Protein AF-A0AAV0GRG7-F1 (afdb_monomer_lite)

Sequence (126 aa):
MDSFARLKIWGFALLLILQSGDGFYLPGSYPHKYGIGDTLSVKVNSITSIETEMPFSYYSLPFCRPTEGVKDSAENLGEILMGDRIENSPYKFKMYTNETENLPLSNEALVGRRLQAYEEEDRRDV

Organism: NCBI:txid586396

pLDDT: mean 84.26, std 7.45, range [58.0, 94.31]

Structure (mmCIF, N/CA/C/O backbone):
data_AF-A0AAV0GRG7-F1
#
_entry.id   AF-A0AAV0GRG7-F1
#
loop_
_atom_site.group_PDB
_atom_site.id
_atom_site.type_symbol
_atom_site.label_atom_id
_atom_site.label_alt_id
_atom_site.label_comp_id
_atom_site.label_asym_id
_atom_site.label_entity_id
_atom_site.label_seq_id
_atom_site.pdbx_PDB_ins_code
_atom_site.Cartn_x
_atom_site.Cartn_y
_atom_site.Cartn_z
_atom_site.occupancy
_atom_site.B_iso_or_equiv
_atom_site.auth_seq_id
_atom_site.auth_comp_id
_atom_site.auth_asym_id
_atom_site.auth_atom_id
_atom_site.pdbx_PDB_model_num
ATOM 1 N N . MET A 1 1 ? 46.697 14.037 -48.263 1.00 58.00 1 MET A N 1
ATOM 2 C CA . MET A 1 1 ? 45.779 12.891 -48.043 1.00 58.00 1 MET A CA 1
ATOM 3 C C . MET A 1 1 ? 45.357 12.737 -46.576 1.00 58.00 1 MET A C 1
ATOM 5 O O . MET A 1 1 ? 44.407 12.012 -46.309 1.00 58.00 1 MET A O 1
ATOM 9 N N . ASP A 1 2 ? 45.966 13.469 -45.637 1.00 69.88 2 ASP A N 1
ATOM 10 C CA . ASP A 1 2 ? 45.796 13.246 -44.188 1.00 69.88 2 ASP A CA 1
ATOM 11 C C . ASP A 1 2 ? 44.516 13.831 -43.575 1.00 69.88 2 ASP A C 1
ATOM 13 O O . ASP A 1 2 ? 43.985 13.283 -42.612 1.00 69.88 2 ASP A O 1
ATOM 17 N N . SER A 1 3 ? 43.974 14.914 -44.143 1.00 73.62 3 SER A N 1
ATOM 18 C CA . SER A 1 3 ? 42.748 15.553 -43.632 1.00 73.62 3 SER A CA 1
ATOM 19 C C . SER A 1 3 ? 41.515 14.644 -43.774 1.00 73.62 3 SER A C 1
ATOM 21 O O . SER A 1 3 ? 40.729 14.493 -42.840 1.00 73.62 3 SER A O 1
ATOM 23 N N . PHE A 1 4 ? 41.404 13.930 -44.901 1.00 75.25 4 PHE A N 1
ATOM 24 C CA . PHE A 1 4 ? 40.327 12.962 -45.145 1.00 75.25 4 PHE A CA 1
ATOM 25 C C . PHE A 1 4 ? 40.394 11.748 -44.208 1.00 75.25 4 PHE A C 1
ATOM 27 O O . PHE A 1 4 ? 39.355 11.237 -43.792 1.00 75.25 4 PHE A O 1
ATOM 34 N N . ALA A 1 5 ? 41.599 11.293 -43.852 1.00 79.69 5 ALA A N 1
ATOM 35 C CA . ALA A 1 5 ? 41.781 10.196 -42.904 1.00 79.69 5 ALA A CA 1
ATOM 36 C C . ALA A 1 5 ? 41.367 10.609 -41.483 1.00 79.69 5 ALA A C 1
ATOM 38 O O . ALA A 1 5 ? 40.656 9.867 -40.810 1.00 79.69 5 ALA A O 1
ATOM 39 N N . ARG A 1 6 ? 41.728 11.826 -41.057 1.00 83.38 6 ARG A N 1
ATOM 40 C CA . ARG A 1 6 ? 41.321 12.383 -39.756 1.00 83.38 6 ARG A CA 1
ATOM 41 C C . ARG A 1 6 ? 39.809 12.569 -39.658 1.00 83.38 6 ARG A C 1
ATOM 43 O O . ARG A 1 6 ? 39.230 12.181 -38.649 1.00 83.38 6 ARG A O 1
ATOM 50 N N . LEU A 1 7 ? 39.169 13.066 -40.719 1.00 84.19 7 LEU A N 1
ATOM 51 C CA . LEU A 1 7 ? 37.712 13.217 -40.770 1.00 84.19 7 LEU A CA 1
ATOM 52 C C . LEU A 1 7 ? 36.995 11.863 -40.640 1.00 84.19 7 LEU A C 1
ATOM 54 O O . LEU A 1 7 ? 36.010 11.755 -39.916 1.00 84.19 7 LEU A O 1
ATOM 58 N N . LYS A 1 8 ? 37.519 10.810 -41.283 1.00 84.81 8 LYS A N 1
ATOM 59 C CA . LYS A 1 8 ?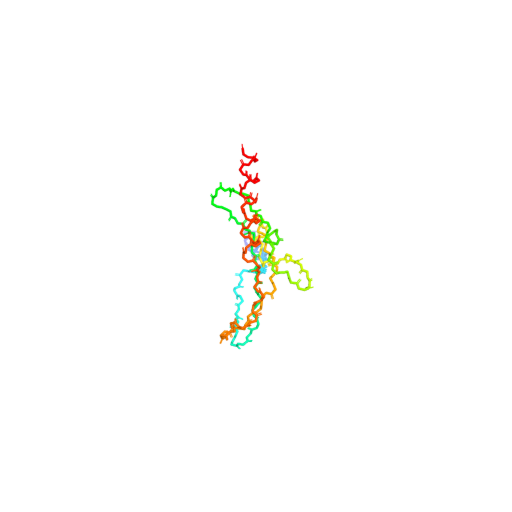 36.978 9.450 -41.149 1.00 84.81 8 LYS A CA 1
ATOM 60 C C . LYS A 1 8 ? 37.155 8.891 -39.739 1.00 84.81 8 LYS A C 1
ATOM 62 O O . LYS A 1 8 ? 36.204 8.338 -39.203 1.00 84.81 8 LYS A O 1
ATOM 67 N N . ILE A 1 9 ? 38.330 9.058 -39.131 1.00 87.56 9 ILE A N 1
ATOM 68 C CA . ILE A 1 9 ? 38.598 8.599 -37.757 1.00 87.56 9 ILE A CA 1
ATOM 69 C C . ILE A 1 9 ? 37.653 9.286 -36.764 1.00 87.56 9 ILE A C 1
ATOM 71 O O . ILE A 1 9 ? 37.062 8.620 -35.921 1.00 87.56 9 ILE A O 1
ATOM 75 N N . TRP A 1 10 ? 37.458 10.599 -36.900 1.00 88.50 10 TRP A N 1
ATOM 76 C CA . TRP A 1 10 ? 36.529 11.354 -36.057 1.00 88.50 10 TRP A CA 1
ATOM 77 C C . TRP A 1 10 ? 35.073 10.948 -36.301 1.00 88.50 10 TRP A C 1
ATOM 79 O O . TRP A 1 10 ? 34.310 10.819 -35.348 1.00 88.50 10 TRP A O 1
ATOM 89 N N . GLY A 1 11 ? 34.703 10.667 -37.554 1.00 89.81 11 GLY A N 1
ATOM 90 C CA . GLY A 1 11 ? 33.392 10.117 -37.896 1.00 89.81 11 GLY A CA 1
ATOM 91 C C . GLY A 1 11 ? 33.133 8.751 -37.251 1.00 89.81 11 GLY A C 1
ATOM 92 O O . GLY A 1 11 ? 32.069 8.543 -36.676 1.00 89.81 11 GLY A O 1
ATOM 93 N N . PHE A 1 12 ? 34.113 7.843 -37.277 1.00 87.88 12 PHE A N 1
ATOM 94 C CA . PHE A 1 12 ? 34.014 6.537 -36.614 1.00 87.88 12 PHE A CA 1
ATOM 95 C C . PHE A 1 12 ? 33.963 6.653 -35.087 1.00 87.88 12 PHE A C 1
ATOM 97 O O . PHE A 1 12 ? 33.178 5.952 -34.453 1.00 87.88 12 PHE A O 1
ATOM 104 N N . ALA A 1 13 ? 34.751 7.554 -34.495 1.00 87.56 13 ALA A N 1
ATOM 105 C CA . ALA A 1 13 ? 34.725 7.803 -33.056 1.00 87.56 13 ALA A CA 1
ATOM 106 C C . ALA A 1 13 ? 33.361 8.341 -32.591 1.00 87.56 13 ALA A C 1
ATOM 108 O O . ALA A 1 13 ? 32.826 7.871 -31.591 1.00 87.56 13 ALA A O 1
ATOM 109 N N . LEU A 1 14 ? 32.758 9.264 -33.348 1.00 88.62 14 LEU A N 1
ATOM 110 C CA . LEU A 1 14 ? 31.418 9.781 -33.059 1.00 88.62 14 LEU A CA 1
ATOM 111 C C . LEU A 1 14 ? 30.349 8.680 -33.161 1.00 88.62 14 LEU A C 1
ATOM 113 O O . LEU A 1 14 ? 29.450 8.613 -32.326 1.00 88.62 14 LEU A O 1
ATOM 1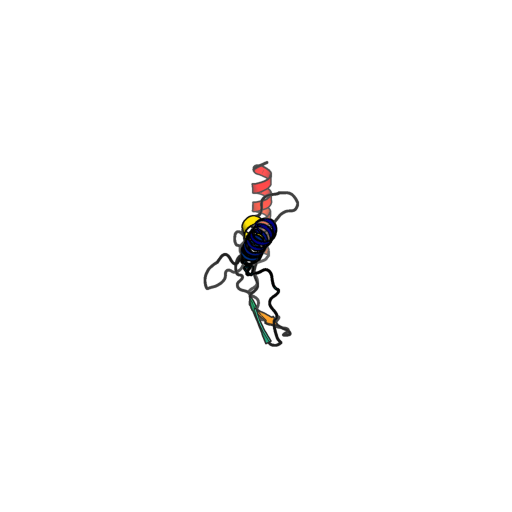17 N N . LEU A 1 15 ? 30.471 7.789 -34.150 1.00 85.56 15 LEU A N 1
ATOM 118 C CA . LEU A 1 15 ? 29.547 6.671 -34.347 1.00 85.56 15 LEU A CA 1
ATOM 119 C C . LEU A 1 15 ? 29.602 5.652 -33.196 1.00 85.56 15 LEU A C 1
ATOM 121 O O . LEU A 1 15 ? 28.568 5.125 -32.801 1.00 85.56 15 LEU A O 1
ATOM 125 N N . LEU A 1 16 ? 30.791 5.408 -32.634 1.00 83.50 16 LEU A N 1
ATOM 126 C CA . LEU A 1 16 ? 30.981 4.536 -31.468 1.00 83.50 16 LEU A CA 1
ATOM 127 C C . LEU A 1 16 ? 30.355 5.126 -30.194 1.00 83.50 16 LEU A C 1
ATOM 129 O O . LEU A 1 16 ? 29.757 4.389 -29.418 1.00 83.50 16 LEU A O 1
ATOM 133 N N . ILE A 1 17 ? 30.432 6.447 -30.005 1.00 83.19 17 ILE A N 1
ATOM 134 C CA . ILE A 1 17 ? 29.823 7.146 -28.855 1.00 83.19 17 ILE A CA 1
ATOM 135 C C . ILE A 1 17 ? 28.287 7.134 -28.940 1.00 83.19 17 ILE A C 1
ATOM 137 O O . ILE A 1 17 ? 27.602 7.061 -27.923 1.00 83.19 17 ILE A O 1
ATOM 141 N N . LEU A 1 18 ? 27.726 7.163 -30.152 1.00 79.94 18 LEU A N 1
ATOM 142 C CA . LEU A 1 18 ? 26.276 7.104 -30.371 1.00 79.94 18 LEU A CA 1
ATOM 143 C C . LEU A 1 18 ? 25.668 5.715 -30.099 1.00 79.94 18 LEU A C 1
ATOM 145 O O . LEU A 1 18 ? 24.451 5.615 -29.970 1.00 79.94 18 LEU A O 1
ATOM 149 N N . GLN A 1 19 ? 26.480 4.654 -30.006 1.00 77.31 19 GLN A N 1
ATOM 150 C CA . GLN A 1 19 ? 26.002 3.295 -29.712 1.00 77.31 19 GLN A CA 1
ATOM 151 C C . GLN A 1 19 ? 25.935 2.964 -28.214 1.00 77.31 19 GLN A C 1
ATOM 153 O O . GLN A 1 19 ? 25.344 1.952 -27.844 1.00 77.31 19 GLN A O 1
ATOM 158 N N . SER A 1 20 ? 26.485 3.807 -27.338 1.00 76.19 20 SER A N 1
ATOM 159 C CA . SER A 1 20 ? 26.373 3.644 -25.885 1.00 76.19 20 SER A CA 1
ATOM 160 C C . SER A 1 20 ? 25.101 4.305 -25.355 1.00 76.19 20 SER A C 1
ATOM 162 O O . SER A 1 20 ? 25.141 5.386 -24.772 1.00 76.19 20 SER A O 1
ATOM 164 N N . GLY A 1 21 ? 23.962 3.655 -25.580 1.00 78.31 21 GLY A N 1
ATOM 165 C CA . GLY A 1 21 ? 22.697 3.985 -24.932 1.00 78.31 21 GLY A CA 1
ATOM 166 C C . GLY A 1 21 ? 22.085 2.717 -24.361 1.00 78.31 21 GLY A C 1
ATOM 167 O O . GLY A 1 21 ? 21.570 1.905 -25.122 1.00 78.31 21 GLY A O 1
ATOM 168 N N . ASP A 1 22 ? 22.157 2.548 -23.042 1.00 80.62 22 ASP A N 1
ATOM 169 C CA . ASP A 1 22 ? 21.419 1.498 -22.342 1.00 80.62 22 ASP A CA 1
ATOM 170 C C . ASP A 1 22 ? 20.196 2.131 -21.675 1.00 80.62 22 ASP A C 1
ATOM 172 O O . ASP A 1 22 ? 20.292 3.175 -21.023 1.00 80.62 22 ASP A O 1
ATOM 176 N N . GLY A 1 23 ? 19.031 1.542 -21.911 1.00 83.38 23 GLY A N 1
ATOM 177 C CA . GLY A 1 23 ? 17.752 2.035 -21.426 1.00 83.38 23 GLY A CA 1
ATOM 178 C C . GLY A 1 23 ? 17.092 0.943 -20.612 1.00 83.38 23 GLY A C 1
ATOM 179 O O . GLY A 1 23 ? 16.791 -0.123 -21.141 1.00 83.38 23 GLY A O 1
ATOM 180 N N . PHE A 1 24 ? 16.835 1.214 -19.337 1.00 83.06 24 PHE A N 1
ATOM 181 C CA . PHE A 1 24 ? 16.100 0.292 -18.485 1.00 83.06 24 PHE A CA 1
ATOM 182 C C . PHE A 1 24 ? 14.709 0.844 -18.183 1.00 83.06 24 PHE A C 1
ATOM 184 O O . PHE A 1 24 ? 14.503 2.049 -18.037 1.00 83.06 24 PHE A O 1
ATOM 191 N N . TYR A 1 25 ? 13.741 -0.062 -18.102 1.00 82.19 25 TYR A N 1
ATOM 192 C CA . TYR A 1 25 ? 12.396 0.267 -17.660 1.00 82.19 25 TYR A CA 1
ATOM 193 C C . TYR A 1 25 ? 12.343 0.276 -16.131 1.00 82.19 25 TYR A C 1
ATOM 195 O O . TYR A 1 25 ? 12.867 -0.631 -15.483 1.00 82.19 25 TYR A O 1
ATOM 203 N N . LEU A 1 26 ? 11.688 1.286 -15.560 1.00 82.31 26 LEU A N 1
ATOM 204 C CA . LEU A 1 26 ? 11.456 1.381 -14.123 1.00 82.31 26 LEU A CA 1
ATOM 205 C C . LEU A 1 26 ? 10.181 0.604 -13.753 1.00 82.31 26 LEU A C 1
ATOM 207 O O . LEU A 1 26 ? 9.081 1.065 -14.087 1.00 82.31 26 LEU A O 1
ATOM 211 N N . PRO A 1 27 ? 10.286 -0.549 -13.066 1.00 76.31 27 PRO A N 1
ATOM 212 C CA . PRO A 1 27 ? 9.110 -1.248 -12.556 1.00 76.31 27 PRO A CA 1
ATOM 213 C C . PRO A 1 27 ? 8.308 -0.337 -11.611 1.00 76.31 27 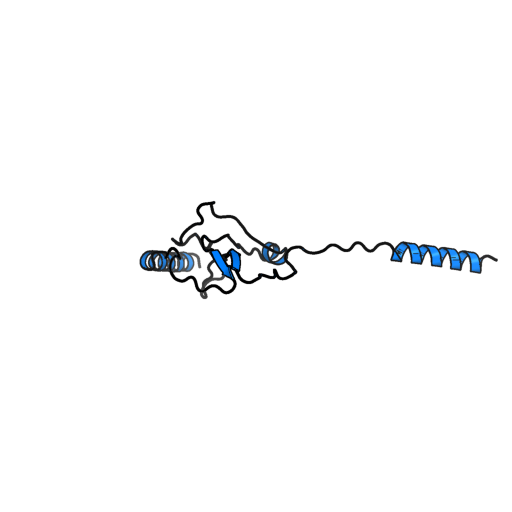PRO A C 1
ATOM 215 O O . PRO A 1 27 ? 8.877 0.510 -10.923 1.00 76.31 27 PRO A O 1
ATOM 218 N N . GLY A 1 28 ? 6.979 -0.462 -11.646 1.00 79.12 28 GLY A N 1
ATOM 219 C CA . GLY A 1 28 ? 6.062 0.352 -10.836 1.00 79.12 28 GLY A CA 1
ATOM 220 C C . GLY A 1 28 ? 5.738 1.750 -11.372 1.00 79.12 28 GLY A C 1
ATOM 221 O O . GLY A 1 28 ? 4.906 2.435 -10.789 1.00 79.12 28 GLY A O 1
ATOM 222 N N . SER A 1 29 ? 6.357 2.193 -12.474 1.00 80.12 29 SER A N 1
ATOM 223 C CA . SER A 1 29 ? 6.086 3.520 -13.062 1.00 80.12 29 SER A CA 1
ATOM 224 C C . SER A 1 29 ? 4.878 3.550 -14.010 1.00 80.12 29 SER A C 1
ATOM 226 O O . SER A 1 29 ? 4.256 4.597 -14.188 1.00 80.12 29 SER A O 1
ATOM 228 N N . TYR A 1 30 ? 4.529 2.414 -14.623 1.00 84.19 30 TYR A N 1
ATOM 229 C CA . TYR A 1 30 ? 3.376 2.304 -15.518 1.00 84.19 30 TYR A CA 1
ATOM 230 C C . TYR A 1 30 ? 2.133 1.807 -14.767 1.00 84.19 30 TYR A C 1
ATOM 232 O O . TYR A 1 30 ? 2.226 0.831 -14.020 1.00 84.19 30 TYR A O 1
ATOM 240 N N . PRO A 1 31 ? 0.953 2.412 -14.992 1.00 83.44 31 PRO A N 1
ATOM 241 C CA . PRO A 1 31 ? -0.268 2.011 -14.307 1.00 83.44 31 PRO A CA 1
ATOM 242 C C . PRO A 1 31 ? -0.711 0.597 -14.699 1.00 83.44 31 PRO A C 1
ATOM 244 O O . PRO A 1 31 ? -0.787 0.246 -15.881 1.00 83.44 31 PRO A O 1
ATOM 247 N N . HIS A 1 32 ? -1.090 -0.198 -13.699 1.00 84.56 32 HIS A N 1
ATOM 248 C CA . HIS A 1 32 ? -1.740 -1.486 -13.920 1.00 84.56 32 HIS A CA 1
ATOM 249 C C . HIS A 1 32 ? -3.156 -1.291 -14.477 1.00 84.56 32 HIS A C 1
ATOM 251 O O . HIS A 1 32 ? -3.971 -0.557 -13.917 1.00 84.56 32 HIS A O 1
ATOM 257 N N . LYS A 1 33 ? -3.454 -1.962 -15.595 1.00 88.88 33 LYS A N 1
ATOM 258 C CA . LYS A 1 33 ? -4.794 -1.989 -16.191 1.00 88.88 33 LYS A CA 1
ATOM 259 C C . LYS A 1 33 ? -5.540 -3.217 -15.686 1.00 88.88 33 LYS A C 1
ATOM 261 O O . LYS A 1 33 ? -5.057 -4.328 -15.872 1.00 88.88 33 LYS A O 1
ATOM 266 N N . TYR A 1 34 ? -6.716 -2.996 -15.110 1.00 91.44 34 TYR A N 1
ATOM 267 C CA . TYR A 1 34 ? -7.610 -4.046 -14.634 1.00 91.44 34 TYR A CA 1
ATOM 268 C C . TYR A 1 34 ? -8.855 -4.115 -15.520 1.00 91.44 34 TYR A C 1
ATOM 270 O O . TYR A 1 34 ? -9.460 -3.088 -15.840 1.00 91.44 34 TYR A O 1
ATOM 278 N N . GLY A 1 35 ? -9.216 -5.324 -15.937 1.00 94.00 35 GLY A N 1
ATOM 279 C CA . GLY A 1 35 ? -10.454 -5.639 -16.636 1.00 94.00 35 GLY A CA 1
ATOM 280 C C . GLY A 1 35 ? -11.629 -5.854 -15.682 1.00 94.00 35 GLY A C 1
ATOM 281 O O . GLY A 1 35 ? -11.486 -5.852 -14.463 1.00 94.00 35 GLY A O 1
ATOM 282 N N . ILE A 1 36 ? -12.823 -6.041 -16.242 1.00 94.06 36 ILE A N 1
ATOM 283 C CA . ILE A 1 36 ? -14.033 -6.365 -15.472 1.00 94.06 36 ILE A CA 1
ATOM 284 C C . ILE A 1 36 ? -13.855 -7.729 -14.793 1.00 94.06 36 ILE A C 1
ATOM 286 O O . ILE A 1 36 ? -13.553 -8.712 -15.463 1.00 94.06 36 ILE A O 1
ATOM 290 N N . GLY A 1 37 ? -14.085 -7.788 -13.478 1.00 90.44 37 GLY A N 1
ATOM 291 C CA . GLY A 1 37 ? -13.976 -9.013 -12.679 1.00 90.44 37 GLY A CA 1
ATOM 292 C C . GLY A 1 37 ? -12.571 -9.328 -12.157 1.00 90.44 37 GLY A C 1
ATOM 293 O O . GLY A 1 37 ? -12.431 -10.254 -11.355 1.00 90.44 37 GLY A O 1
ATOM 294 N N . ASP A 1 38 ? -11.550 -8.557 -12.545 1.00 94.31 38 ASP A N 1
ATOM 295 C CA . ASP A 1 38 ? -10.189 -8.746 -12.042 1.00 94.31 38 ASP A CA 1
ATOM 296 C C . ASP A 1 38 ? -10.118 -8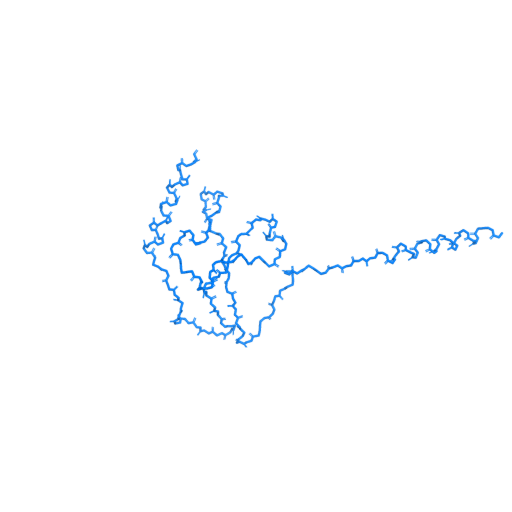.503 -10.534 1.00 94.31 38 ASP A C 1
ATOM 298 O O . ASP A 1 38 ? -10.785 -7.618 -9.993 1.00 94.31 38 ASP A O 1
ATOM 302 N N . THR A 1 39 ? -9.281 -9.283 -9.850 1.00 91.50 39 THR A N 1
ATOM 303 C CA . THR A 1 39 ? -9.069 -9.117 -8.409 1.00 91.50 39 THR A CA 1
ATOM 304 C C . THR A 1 39 ? -8.147 -7.934 -8.148 1.00 91.50 39 THR A C 1
ATOM 306 O O . THR A 1 39 ? -7.027 -7.882 -8.650 1.00 91.50 39 THR A O 1
ATOM 309 N N . LEU A 1 40 ? -8.611 -7.011 -7.316 1.00 90.00 40 LEU A N 1
ATOM 310 C CA . LEU A 1 40 ? -7.875 -5.852 -6.843 1.00 90.00 40 LEU A CA 1
ATOM 311 C C . LEU A 1 40 ? -7.384 -6.121 -5.423 1.00 90.00 40 LEU A C 1
ATOM 313 O O . LEU A 1 40 ? -8.182 -6.282 -4.494 1.00 90.00 40 LEU A O 1
ATOM 317 N N . SER A 1 41 ? -6.066 -6.156 -5.261 1.00 88.88 41 SER A N 1
ATOM 318 C CA . SER A 1 41 ? -5.429 -6.202 -3.947 1.00 88.88 41 SER A CA 1
ATOM 319 C C . SER A 1 41 ? -5.334 -4.794 -3.379 1.00 88.88 41 SER A C 1
ATOM 321 O O . SER A 1 41 ? -4.763 -3.902 -4.006 1.00 88.88 41 SER A O 1
ATOM 323 N N . VAL A 1 42 ? -5.875 -4.597 -2.182 1.00 89.44 42 VAL A N 1
ATOM 324 C CA . VAL A 1 42 ? -5.847 -3.300 -1.507 1.00 89.44 42 VAL A CA 1
ATOM 325 C C . VAL A 1 42 ? -4.619 -3.229 -0.619 1.00 89.44 42 VAL A C 1
ATOM 327 O O . VAL A 1 42 ? -4.286 -4.189 0.085 1.00 89.44 42 VAL A O 1
ATOM 330 N N . LYS A 1 43 ? -3.969 -2.074 -0.629 1.00 91.31 43 LYS A N 1
ATOM 331 C CA . LYS A 1 43 ? -2.819 -1.772 0.214 1.00 91.31 43 LYS A CA 1
ATOM 332 C C . LYS A 1 43 ? -3.170 -0.666 1.189 1.00 91.31 43 LYS A C 1
ATOM 334 O O . LYS A 1 43 ? -4.076 0.126 0.937 1.00 91.31 43 LYS A O 1
ATOM 339 N N . VAL A 1 44 ? -2.452 -0.636 2.296 1.00 92.25 44 VAL A N 1
ATOM 340 C CA . VAL A 1 44 ? -2.596 0.369 3.345 1.00 92.25 44 VAL A CA 1
ATOM 341 C C . VAL A 1 44 ? -1.268 1.086 3.523 1.00 92.25 44 VAL A C 1
ATOM 343 O O . VAL A 1 44 ? -0.216 0.481 3.343 1.00 92.25 44 VAL A O 1
ATOM 346 N N . ASN A 1 45 ? -1.324 2.375 3.842 1.00 91.12 45 ASN A N 1
ATOM 347 C CA . ASN A 1 45 ? -0.150 3.164 4.204 1.00 91.12 45 ASN A CA 1
ATOM 348 C C . ASN A 1 45 ? -0.166 3.426 5.717 1.00 91.12 45 ASN A C 1
ATOM 350 O O . ASN A 1 45 ? -1.155 3.144 6.402 1.00 91.12 45 ASN A O 1
A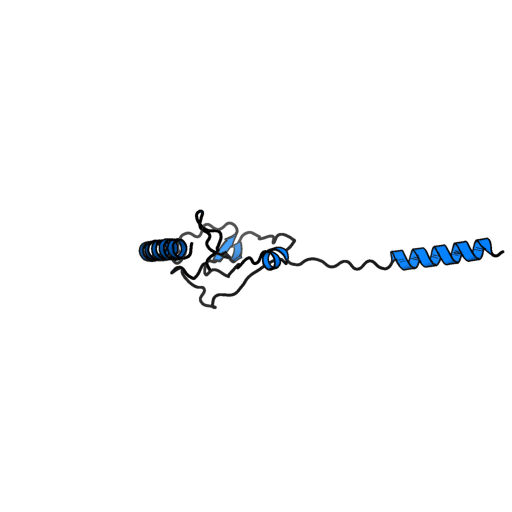TOM 354 N N . SER A 1 46 ? 0.923 3.986 6.224 1.00 89.06 46 SER A N 1
ATOM 355 C CA . SER A 1 46 ? 1.021 4.523 7.571 1.00 89.06 46 SE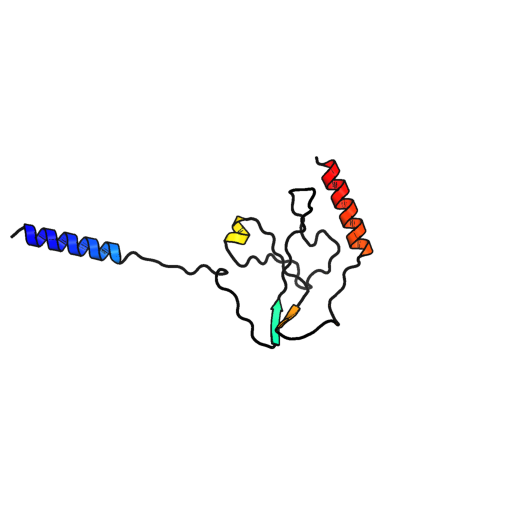R A CA 1
ATOM 356 C C . SER A 1 46 ? -0.107 5.505 7.888 1.00 89.06 46 SER A C 1
ATOM 358 O O . SER A 1 46 ? -0.611 6.227 7.026 1.00 89.06 46 SER A O 1
ATOM 360 N N . ILE A 1 47 ? -0.481 5.539 9.160 1.00 88.19 47 ILE A N 1
ATOM 361 C CA . ILE A 1 47 ? -1.431 6.494 9.717 1.00 88.19 47 ILE A CA 1
ATOM 362 C C . ILE A 1 47 ? -0.660 7.760 10.072 1.00 88.19 47 ILE A C 1
ATOM 364 O O . ILE A 1 47 ? 0.386 7.691 10.718 1.00 88.19 47 ILE A O 1
ATOM 368 N N . THR A 1 48 ? -1.192 8.908 9.674 1.00 84.56 48 THR A N 1
ATOM 369 C CA . THR A 1 48 ? -0.634 10.222 9.991 1.00 84.56 48 THR A CA 1
ATOM 370 C C . THR A 1 48 ? -1.640 11.039 10.793 1.00 84.56 48 THR A C 1
ATOM 372 O O . THR A 1 48 ? -2.853 10.890 10.623 1.00 84.56 48 THR A O 1
ATOM 375 N N . SER A 1 49 ? -1.133 11.890 11.682 1.00 80.38 49 SER A N 1
ATOM 376 C CA . SER A 1 49 ? -1.922 12.902 12.383 1.00 80.38 49 SER A CA 1
ATOM 377 C C . SER A 1 49 ? -1.733 14.263 11.714 1.00 80.38 49 SER A C 1
ATOM 379 O O . SER A 1 49 ? -0.784 14.477 10.965 1.00 80.38 49 SER A O 1
ATOM 381 N N . ILE A 1 50 ? -2.651 15.192 11.979 1.00 78.31 50 ILE A N 1
ATOM 382 C CA . ILE A 1 50 ? -2.485 16.603 11.602 1.00 78.31 50 ILE A CA 1
ATOM 383 C C . ILE A 1 50 ? -1.549 17.307 12.594 1.00 78.31 50 ILE A C 1
ATOM 385 O O . ILE A 1 50 ? -0.879 18.269 12.229 1.00 78.31 50 ILE A O 1
ATOM 389 N N . GLU A 1 51 ? -1.516 16.847 13.848 1.00 74.06 51 GLU A N 1
ATOM 390 C CA . GLU A 1 51 ? -0.740 17.492 14.912 1.00 74.06 51 GLU A CA 1
ATOM 391 C C . GLU A 1 51 ? 0.748 17.142 14.846 1.00 74.06 51 GLU A C 1
ATOM 393 O O . GLU A 1 51 ? 1.572 17.942 15.286 1.00 74.06 51 GLU A O 1
ATOM 398 N N . THR A 1 52 ? 1.103 15.979 14.294 1.00 69.81 52 THR A N 1
ATOM 399 C CA . THR A 1 52 ? 2.463 15.443 14.391 1.00 69.81 52 THR A CA 1
ATOM 400 C C . THR A 1 52 ? 3.014 14.950 13.064 1.00 69.81 52 THR A C 1
ATOM 402 O O . THR A 1 52 ? 2.302 14.444 12.196 1.00 69.81 52 THR A O 1
ATOM 405 N N . GLU A 1 53 ? 4.325 15.125 12.902 1.00 72.69 53 GLU A N 1
ATOM 406 C CA . GLU A 1 53 ? 5.043 14.826 11.659 1.00 72.69 53 GLU A CA 1
ATOM 407 C C . GLU A 1 53 ? 5.478 13.349 11.557 1.00 72.69 53 GLU A C 1
ATOM 409 O O . GLU A 1 53 ? 6.067 12.942 10.556 1.00 72.69 53 GLU A O 1
ATOM 414 N N . MET A 1 54 ? 5.196 12.532 12.579 1.00 78.31 54 MET A N 1
ATOM 415 C CA . MET A 1 54 ? 5.668 11.149 12.693 1.00 78.31 54 MET A CA 1
ATOM 416 C C . MET A 1 54 ? 4.586 10.141 12.251 1.00 78.31 54 MET A C 1
ATOM 418 O O . MET A 1 54 ? 3.546 10.028 12.900 1.00 78.31 54 MET A O 1
ATOM 422 N N . PRO A 1 55 ? 4.803 9.368 11.169 1.00 82.50 55 PRO A N 1
ATOM 423 C CA . PRO A 1 55 ? 3.848 8.362 10.714 1.00 82.50 55 PRO A CA 1
ATOM 424 C C . PRO A 1 55 ? 3.892 7.086 11.572 1.00 82.50 55 PRO A C 1
ATOM 426 O O . PRO A 1 55 ? 4.957 6.522 11.834 1.00 82.50 55 PRO A O 1
ATOM 429 N N . PHE A 1 56 ? 2.720 6.560 11.930 1.00 85.94 56 PHE A N 1
ATOM 430 C CA . PHE A 1 56 ? 2.570 5.295 12.654 1.00 85.94 56 PHE A CA 1
ATOM 431 C C . PHE A 1 56 ? 2.212 4.143 11.709 1.00 85.94 56 PHE A C 1
ATOM 433 O O . PHE A 1 56 ? 1.462 4.313 10.751 1.00 85.94 56 PHE A O 1
ATOM 440 N N . SER A 1 57 ? 2.687 2.926 11.997 1.00 87.88 57 SER A N 1
ATOM 441 C CA . SER A 1 57 ? 2.296 1.737 11.217 1.00 87.88 57 SER A CA 1
ATOM 442 C C . SER A 1 57 ? 0.784 1.511 11.292 1.00 87.88 57 SER A C 1
ATOM 444 O O . SER A 1 57 ? 0.199 1.576 12.375 1.00 87.88 57 SER A O 1
ATOM 446 N N . TYR A 1 58 ? 0.158 1.171 10.163 1.00 90.88 58 TYR A N 1
ATOM 447 C CA . TYR A 1 58 ? -1.280 0.910 10.074 1.00 90.88 58 TYR A CA 1
ATOM 448 C C . TYR A 1 58 ? -1.759 -0.116 11.117 1.00 90.88 58 TYR A C 1
ATOM 450 O O . TYR A 1 58 ? -2.710 0.121 11.861 1.00 90.88 58 TYR A O 1
ATOM 458 N N . TYR A 1 59 ? -1.046 -1.238 11.254 1.00 91.31 59 TYR A N 1
ATOM 459 C CA . TYR A 1 59 ? -1.406 -2.332 12.168 1.00 91.31 59 TYR A CA 1
ATOM 460 C C . TYR A 1 59 ? -0.994 -2.126 13.633 1.00 91.31 59 TYR A C 1
ATOM 462 O O . TYR A 1 59 ? -1.107 -3.063 14.442 1.00 91.31 59 TYR A O 1
ATOM 470 N N . SER A 1 60 ? -0.519 -0.924 13.977 1.00 89.25 60 SER A N 1
ATOM 471 C CA . SER A 1 60 ? -0.411 -0.468 15.366 1.00 89.25 60 SER A CA 1
ATOM 472 C C . SER A 1 60 ? -1.803 -0.330 15.998 1.00 89.25 60 SER A C 1
ATOM 474 O O . SER A 1 60 ? -2.006 -0.699 17.157 1.00 89.25 60 SER A O 1
ATOM 476 N N . LEU A 1 61 ? -2.797 0.076 15.201 1.00 89.69 61 LEU A N 1
ATOM 477 C CA . LEU A 1 61 ? -4.208 0.045 15.557 1.00 89.69 61 LEU A CA 1
ATOM 478 C C . LEU A 1 61 ? -4.791 -1.370 15.417 1.00 89.69 61 LEU A C 1
ATOM 480 O O . LEU A 1 61 ? -4.262 -2.201 14.674 1.00 89.69 61 LEU A O 1
ATOM 484 N N . PRO A 1 62 ? -5.881 -1.689 16.142 1.00 89.56 62 PRO A N 1
ATOM 485 C CA . PRO A 1 62 ? -6.486 -3.018 16.146 1.00 89.56 62 PRO A CA 1
ATOM 486 C C . PRO A 1 62 ? -7.329 -3.280 14.881 1.00 89.56 62 PRO A C 1
ATOM 488 O O . PRO A 1 62 ? -8.478 -3.718 14.966 1.00 89.56 62 PRO A O 1
ATOM 491 N N . PHE A 1 63 ? -6.762 -3.009 13.704 1.00 90.50 63 PHE A N 1
ATOM 492 C CA . PHE A 1 63 ? -7.341 -3.370 12.414 1.00 90.50 63 PHE A CA 1
ATOM 493 C C . PHE A 1 63 ? -7.157 -4.859 12.111 1.00 90.50 63 PHE A C 1
ATOM 495 O O . PHE A 1 63 ? -6.267 -5.531 12.644 1.00 90.50 63 PHE A O 1
ATOM 502 N N . CYS A 1 64 ? -8.011 -5.385 11.233 1.00 89.56 64 CYS A N 1
ATOM 503 C CA . CYS A 1 64 ? -7.932 -6.767 10.778 1.00 89.56 64 CYS A CA 1
ATOM 504 C C . CYS A 1 64 ? -6.629 -6.999 10.009 1.00 89.56 64 CYS A C 1
ATOM 506 O O . CYS A 1 64 ? -6.319 -6.260 9.081 1.00 89.56 64 CYS A O 1
ATOM 508 N N . ARG A 1 65 ? -5.878 -8.040 10.379 1.00 90.69 65 ARG A N 1
ATOM 509 C CA . ARG A 1 65 ? -4.615 -8.396 9.722 1.00 90.69 65 ARG A CA 1
ATOM 510 C C . ARG A 1 65 ? -4.836 -9.446 8.631 1.00 90.69 65 ARG A C 1
ATOM 512 O O . ARG A 1 65 ? -5.685 -10.322 8.808 1.00 90.69 65 ARG A O 1
ATOM 519 N N . PRO A 1 66 ? -4.064 -9.405 7.534 1.00 91.50 66 PRO A N 1
ATOM 520 C CA . PRO A 1 66 ? -4.096 -10.438 6.507 1.00 91.50 66 PRO A CA 1
ATOM 521 C C . PRO A 1 66 ? -3.642 -11.789 7.076 1.00 91.50 66 PRO A C 1
ATOM 523 O O . PRO A 1 66 ? -2.684 -11.872 7.845 1.00 91.50 66 PRO A O 1
ATOM 526 N N . THR A 1 67 ? -4.321 -12.868 6.679 1.00 88.62 67 THR A N 1
ATOM 527 C CA . THR A 1 67 ? -4.055 -14.237 7.164 1.00 88.62 67 THR A CA 1
ATOM 528 C C . THR A 1 67 ? -2.642 -14.722 6.828 1.00 88.62 67 THR A C 1
ATOM 530 O O . THR A 1 67 ? -2.052 -15.496 7.572 1.00 88.62 67 THR A O 1
ATOM 533 N N . GLU A 1 68 ? -2.084 -14.241 5.719 1.00 89.81 68 GLU A N 1
ATOM 534 C CA . GLU A 1 68 ? -0.732 -14.550 5.237 1.00 89.81 68 GLU A CA 1
ATOM 535 C C . GLU A 1 68 ? 0.380 -13.719 5.902 1.00 89.81 68 GLU A C 1
ATOM 537 O O . GLU A 1 68 ? 1.547 -13.829 5.516 1.00 89.81 68 GLU A O 1
ATOM 542 N N . GLY A 1 69 ? 0.018 -12.897 6.891 1.00 91.44 69 GLY A N 1
ATOM 543 C CA . GLY A 1 69 ? 0.916 -11.967 7.565 1.00 91.44 69 GLY A CA 1
ATOM 544 C C . GLY A 1 69 ? 1.056 -10.627 6.841 1.00 91.44 69 GLY A C 1
ATOM 545 O O . GLY A 1 69 ? 0.732 -10.491 5.658 1.00 91.44 69 GLY A O 1
ATOM 546 N N . VAL A 1 70 ? 1.529 -9.633 7.596 1.00 92.38 70 VAL A N 1
ATOM 547 C CA . VAL A 1 70 ? 1.815 -8.281 7.100 1.00 92.38 70 VAL A CA 1
ATOM 548 C C . VAL A 1 70 ? 3.126 -8.306 6.320 1.00 92.38 70 VAL A C 1
ATOM 550 O O . VAL A 1 70 ? 4.130 -8.825 6.812 1.00 92.38 70 VAL A O 1
ATOM 553 N N . LYS A 1 71 ? 3.097 -7.775 5.100 1.00 92.19 71 LYS A N 1
ATOM 554 C CA . LYS A 1 71 ? 4.218 -7.724 4.164 1.00 92.19 71 LYS A CA 1
ATOM 555 C C . LYS A 1 71 ? 4.288 -6.350 3.515 1.00 92.19 71 LYS A C 1
ATOM 557 O O . LYS A 1 71 ? 3.270 -5.841 3.034 1.00 92.19 71 LYS A O 1
ATOM 562 N N . ASP A 1 72 ? 5.499 -5.817 3.427 1.00 90.00 72 ASP A N 1
ATOM 563 C CA . ASP A 1 72 ? 5.772 -4.582 2.700 1.00 90.00 72 ASP A CA 1
ATOM 564 C C . ASP A 1 72 ? 5.496 -4.784 1.204 1.00 90.00 72 ASP A C 1
ATOM 566 O O . ASP A 1 72 ? 5.801 -5.827 0.622 1.00 90.00 72 ASP A O 1
ATOM 570 N N . SER A 1 73 ? 4.844 -3.799 0.597 1.00 85.56 73 SER A N 1
ATOM 571 C CA . SER A 1 73 ? 4.266 -3.866 -0.744 1.00 85.56 73 SER A CA 1
ATOM 572 C C . SER A 1 73 ? 4.482 -2.556 -1.512 1.00 85.56 73 SER A C 1
ATOM 574 O O . SER A 1 73 ? 3.532 -2.025 -2.090 1.00 85.56 73 SER A O 1
ATOM 576 N N . ALA A 1 74 ? 5.712 -2.037 -1.529 1.00 83.56 74 ALA A N 1
ATOM 577 C CA . ALA A 1 74 ? 6.083 -0.905 -2.383 1.00 83.56 74 ALA A CA 1
ATOM 578 C C . ALA A 1 74 ? 6.073 -1.313 -3.869 1.00 83.56 74 ALA A C 1
ATOM 580 O O . ALA A 1 74 ? 6.572 -2.382 -4.225 1.00 83.56 74 ALA A O 1
ATOM 581 N N . GLU A 1 75 ? 5.498 -0.477 -4.732 1.00 83.44 75 GLU A N 1
ATOM 582 C CA . GLU A 1 75 ? 5.413 -0.718 -6.179 1.00 83.44 75 GLU A CA 1
ATOM 583 C C . GLU A 1 75 ? 6.578 -0.091 -6.933 1.00 83.44 75 GLU A C 1
ATOM 585 O O . GLU A 1 75 ? 7.052 -0.661 -7.917 1.00 83.44 75 GLU A O 1
ATOM 590 N N . ASN A 1 76 ? 7.035 1.085 -6.496 1.00 86.56 76 ASN A N 1
ATOM 591 C CA . ASN A 1 76 ? 8.035 1.856 -7.224 1.00 86.56 76 ASN A CA 1
ATOM 592 C C . ASN A 1 76 ? 9.183 2.350 -6.332 1.00 86.56 76 ASN A C 1
ATOM 594 O O . ASN A 1 76 ? 9.094 2.404 -5.107 1.00 86.56 76 ASN A O 1
ATOM 598 N N . LEU A 1 77 ? 10.289 2.731 -6.978 1.00 86.38 77 LEU A N 1
ATOM 599 C CA . LEU A 1 77 ? 11.492 3.202 -6.290 1.00 86.38 77 LEU A CA 1
ATOM 600 C C . LEU A 1 77 ? 11.261 4.508 -5.509 1.00 86.38 77 LEU A C 1
ATOM 602 O O . LEU A 1 77 ? 11.894 4.716 -4.481 1.00 86.38 77 LEU A O 1
ATOM 606 N N . GLY A 1 78 ? 10.368 5.378 -5.985 1.00 87.19 78 GLY A N 1
ATOM 607 C CA . GLY A 1 78 ? 10.035 6.636 -5.318 1.00 87.19 78 GLY A CA 1
ATOM 608 C C . GLY A 1 78 ? 9.424 6.417 -3.935 1.00 87.19 78 GLY A C 1
ATOM 609 O O . GLY A 1 78 ? 9.874 7.042 -2.983 1.00 87.19 78 GLY A O 1
ATOM 610 N N . GLU A 1 79 ? 8.487 5.476 -3.809 1.00 85.81 79 GLU A N 1
ATOM 611 C CA . GLU A 1 79 ? 7.869 5.092 -2.526 1.00 85.81 79 GLU A CA 1
ATOM 612 C C . GLU A 1 79 ? 8.925 4.607 -1.526 1.00 85.81 79 GLU A C 1
ATOM 614 O O . GLU A 1 79 ? 8.959 5.041 -0.377 1.00 85.81 79 GLU A O 1
ATOM 619 N N . ILE A 1 80 ? 9.865 3.778 -1.989 1.00 85.69 80 ILE A N 1
ATOM 620 C CA . ILE A 1 80 ? 10.972 3.287 -1.159 1.00 85.69 80 ILE A CA 1
ATOM 621 C C . ILE A 1 80 ? 11.864 4.447 -0.695 1.00 85.69 80 ILE A C 1
ATOM 623 O O . ILE A 1 80 ? 12.244 4.506 0.473 1.00 85.69 80 ILE A O 1
ATOM 627 N N . LEU A 1 81 ? 12.206 5.375 -1.595 1.00 88.12 81 LEU A N 1
ATOM 628 C CA . LEU A 1 81 ? 13.076 6.516 -1.285 1.00 88.12 81 LEU A CA 1
ATOM 629 C C . LEU A 1 81 ? 12.410 7.544 -0.366 1.00 88.12 81 LEU A C 1
ATOM 631 O O . LEU A 1 81 ? 13.101 8.182 0.424 1.00 88.12 81 LEU A O 1
ATOM 635 N N . MET A 1 82 ? 11.091 7.697 -0.458 1.00 84.75 82 MET A N 1
ATOM 636 C CA . MET A 1 82 ? 10.309 8.532 0.454 1.00 84.75 82 MET A CA 1
ATOM 637 C C . MET A 1 82 ? 10.113 7.878 1.827 1.00 84.75 82 MET A C 1
ATOM 639 O O . MET A 1 82 ? 9.689 8.552 2.761 1.00 84.75 82 MET A O 1
ATOM 643 N N . GLY A 1 83 ? 10.463 6.596 1.966 1.00 84.00 83 GLY A N 1
ATOM 644 C CA . GLY A 1 83 ? 10.262 5.843 3.198 1.00 84.00 83 GLY A CA 1
ATOM 645 C C . GLY A 1 83 ? 8.800 5.469 3.431 1.00 84.00 83 GLY A C 1
ATOM 646 O O . GLY A 1 83 ? 8.411 5.247 4.579 1.00 84.00 83 GLY A O 1
ATOM 647 N N . ASP A 1 84 ? 7.993 5.397 2.368 1.00 85.19 84 ASP A N 1
ATOM 648 C CA . ASP A 1 84 ? 6.605 4.969 2.477 1.00 85.19 84 ASP A CA 1
ATOM 649 C C . ASP A 1 84 ? 6.540 3.521 2.957 1.00 85.19 84 ASP A C 1
ATOM 651 O O . ASP A 1 84 ? 7.197 2.616 2.432 1.00 85.19 84 ASP A O 1
ATOM 655 N N . ARG A 1 85 ? 5.687 3.289 3.952 1.00 87.69 85 ARG A N 1
ATOM 656 C CA . ARG A 1 85 ? 5.483 1.971 4.545 1.00 87.69 85 ARG A CA 1
ATOM 657 C C . ARG A 1 85 ? 4.148 1.408 4.090 1.00 87.69 85 ARG A C 1
ATOM 659 O O . ARG A 1 85 ? 3.172 1.348 4.837 1.00 87.69 85 ARG A O 1
ATOM 666 N N . ILE A 1 86 ? 4.118 1.037 2.816 1.00 91.00 86 ILE A N 1
ATOM 667 C CA . ILE A 1 86 ? 2.947 0.440 2.185 1.00 91.00 86 ILE A CA 1
ATOM 668 C C . ILE A 1 86 ? 2.915 -1.045 2.527 1.00 91.00 86 ILE A C 1
ATOM 670 O O . ILE A 1 86 ? 3.827 -1.787 2.174 1.00 91.00 86 ILE A O 1
ATOM 674 N N . GLU A 1 87 ? 1.846 -1.495 3.169 1.00 93.44 87 GLU A N 1
ATOM 675 C CA . GLU A 1 87 ? 1.664 -2.874 3.621 1.00 93.44 87 GLU A CA 1
ATOM 676 C C . GLU A 1 87 ? 0.433 -3.502 2.936 1.00 93.44 87 GLU A C 1
ATOM 678 O O . GLU A 1 87 ? -0.505 -2.815 2.510 1.00 93.44 87 GLU A O 1
ATOM 683 N N . ASN A 1 88 ? 0.417 -4.831 2.795 1.00 93.06 88 ASN A N 1
ATOM 684 C CA . ASN A 1 88 ? -0.753 -5.545 2.275 1.00 93.06 88 ASN A CA 1
ATOM 685 C C . ASN A 1 88 ? -1.936 -5.454 3.251 1.00 93.06 88 ASN A C 1
ATOM 687 O O . ASN A 1 88 ? -1.761 -5.511 4.468 1.00 93.06 88 ASN A O 1
ATOM 691 N N . SER A 1 89 ? -3.156 -5.362 2.719 1.00 92.00 89 SER A N 1
ATOM 692 C CA . SER A 1 89 ? -4.390 -5.395 3.513 1.00 92.00 89 SER A CA 1
ATOM 693 C C . SER A 1 89 ? -5.119 -6.742 3.384 1.00 92.00 89 SER A C 1
ATOM 695 O O . SER A 1 89 ? -4.891 -7.471 2.415 1.00 92.00 89 SER A O 1
ATOM 697 N N . PRO A 1 90 ? -6.021 -7.100 4.320 1.00 90.25 90 PRO A N 1
ATOM 698 C CA . PRO A 1 90 ? -6.860 -8.291 4.173 1.00 90.25 90 PRO A CA 1
ATOM 699 C C . PRO A 1 90 ? -7.957 -8.122 3.108 1.00 90.25 90 PRO A C 1
ATOM 701 O O . PRO A 1 90 ? -8.649 -9.088 2.787 1.00 90.25 90 PRO A O 1
ATOM 704 N N . TYR A 1 91 ? -8.154 -6.908 2.587 1.00 88.25 91 TYR A N 1
ATOM 705 C CA . TYR A 1 91 ? -9.267 -6.578 1.710 1.00 88.25 91 TYR A CA 1
ATOM 706 C C . TYR A 1 91 ? -8.928 -6.872 0.249 1.00 88.25 91 TYR A C 1
ATOM 708 O O . TYR A 1 91 ? -7.876 -6.485 -0.269 1.00 88.25 91 TYR A O 1
ATOM 716 N N . LYS A 1 92 ? -9.854 -7.554 -0.426 1.00 87.81 92 LYS A N 1
ATOM 717 C CA . LYS A 1 92 ? -9.782 -7.867 -1.852 1.00 87.81 92 LYS A CA 1
ATOM 718 C C . LYS A 1 92 ? -11.101 -7.480 -2.490 1.00 87.81 92 LYS A C 1
ATOM 720 O O . LYS A 1 92 ? -12.155 -7.842 -1.976 1.00 87.81 92 LYS A O 1
ATOM 725 N N . PHE A 1 93 ? -11.023 -6.766 -3.603 1.00 89.44 93 PHE A N 1
ATOM 726 C CA . PHE A 1 93 ? -12.192 -6.370 -4.379 1.00 89.44 93 PHE A CA 1
ATOM 727 C C . PHE A 1 93 ? -12.148 -6.999 -5.760 1.00 89.44 93 PHE A C 1
ATOM 729 O O . PHE A 1 93 ? -11.099 -7.460 -6.209 1.00 89.44 93 PHE A O 1
ATOM 736 N N . LYS A 1 94 ? -13.279 -6.979 -6.458 1.00 91.44 94 LYS A N 1
ATOM 737 C CA . LYS A 1 94 ? -13.320 -7.258 -7.891 1.00 91.44 94 LYS A CA 1
ATOM 738 C C . LYS A 1 94 ? -13.658 -5.993 -8.648 1.00 91.44 94 LYS A C 1
ATOM 740 O O . LYS A 1 94 ? -14.610 -5.285 -8.318 1.00 91.44 94 LYS A O 1
ATOM 745 N N . MET A 1 95 ? -12.881 -5.721 -9.683 1.00 92.69 95 MET A N 1
ATOM 746 C CA . MET A 1 95 ? -13.073 -4.560 -10.533 1.00 92.69 95 MET A CA 1
ATOM 747 C C . MET A 1 95 ? -14.473 -4.597 -11.173 1.00 92.69 95 MET A C 1
ATOM 749 O O . MET A 1 95 ? -14.919 -5.638 -11.659 1.00 92.69 95 MET A O 1
ATOM 753 N N . TYR A 1 96 ? -15.177 -3.460 -11.149 1.00 90.31 96 TYR A N 1
ATOM 754 C CA . TYR A 1 96 ? -16.569 -3.309 -11.609 1.00 90.31 96 TYR A CA 1
ATOM 755 C C . TYR A 1 96 ? -17.612 -4.211 -10.913 1.00 90.31 96 TYR A C 1
ATOM 757 O O . TYR A 1 96 ? -18.665 -4.482 -11.488 1.00 90.31 96 TYR A O 1
ATOM 765 N N . THR A 1 97 ? -17.363 -4.657 -9.676 1.00 88.38 97 THR A N 1
ATOM 766 C CA . THR A 1 97 ? -18.329 -5.456 -8.898 1.00 88.38 97 THR A CA 1
ATOM 767 C C . THR A 1 97 ? -18.674 -4.760 -7.579 1.00 88.38 97 THR A C 1
ATOM 769 O O . THR A 1 97 ? -17.781 -4.386 -6.825 1.00 88.38 97 THR A O 1
ATOM 772 N N . ASN A 1 98 ? -19.969 -4.602 -7.279 1.00 84.19 98 ASN A N 1
ATOM 773 C CA . ASN A 1 98 ? -20.429 -4.110 -5.976 1.00 84.19 98 ASN A CA 1
ATOM 774 C C . ASN A 1 98 ? -20.461 -5.270 -4.974 1.00 84.19 98 ASN A C 1
ATOM 776 O O . ASN A 1 98 ? -21.423 -6.034 -4.941 1.00 84.19 98 ASN A O 1
ATOM 780 N N . GLU A 1 99 ? -19.413 -5.396 -4.164 1.00 75.44 99 GLU A N 1
ATOM 781 C CA . GLU A 1 99 ? -19.350 -6.336 -3.043 1.00 75.44 99 GLU A CA 1
ATOM 782 C C . GLU A 1 99 ? -19.312 -5.529 -1.731 1.00 75.44 99 GLU A C 1
ATOM 784 O O . GLU A 1 99 ? -18.303 -4.912 -1.401 1.00 75.44 99 GLU A O 1
ATOM 789 N N . THR A 1 100 ? -20.423 -5.488 -0.990 1.00 70.12 100 THR A N 1
ATOM 790 C CA . THR A 1 100 ? -20.532 -4.788 0.310 1.00 70.12 100 THR A CA 1
ATOM 791 C C . THR A 1 100 ? -20.546 -5.733 1.510 1.00 70.12 100 THR A C 1
ATOM 793 O O . THR A 1 100 ? -20.401 -5.286 2.643 1.00 70.12 100 THR A O 1
ATOM 796 N N . GLU A 1 101 ? -20.717 -7.037 1.295 1.00 58.38 101 GLU A N 1
ATOM 797 C CA . GLU A 1 101 ? -21.265 -7.911 2.340 1.00 58.38 101 GLU A CA 1
ATOM 798 C C . GLU A 1 101 ? -20.226 -8.670 3.187 1.00 58.38 101 GLU A C 1
ATOM 800 O O . GLU A 1 101 ? -20.602 -9.308 4.159 1.00 58.38 101 GLU A O 1
ATOM 805 N N . ASN A 1 102 ? -18.920 -8.598 2.895 1.00 63.62 102 ASN A N 1
ATOM 806 C CA . ASN A 1 102 ? -17.929 -9.470 3.559 1.00 63.62 102 ASN A CA 1
ATOM 807 C C . ASN A 1 102 ? -16.615 -8.781 3.963 1.00 63.62 102 ASN A C 1
ATOM 809 O O . ASN A 1 102 ? -15.583 -9.441 4.101 1.00 63.62 102 ASN A O 1
ATOM 813 N N . LEU A 1 103 ? -16.622 -7.460 4.154 1.00 72.12 103 LEU A N 1
ATOM 814 C CA . LEU A 1 103 ? -15.448 -6.759 4.674 1.00 72.12 103 LEU A CA 1
ATOM 815 C C . LEU A 1 103 ? -15.342 -7.001 6.188 1.00 72.12 103 LEU A C 1
ATOM 817 O O . LEU A 1 103 ? -16.269 -6.642 6.918 1.00 72.12 103 LEU A O 1
ATOM 821 N N . PRO A 1 104 ? -14.247 -7.599 6.693 1.00 73.06 104 PRO A N 1
ATOM 822 C CA . PRO A 1 104 ? -14.060 -7.751 8.127 1.00 73.06 104 PRO A CA 1
ATOM 823 C C . PRO A 1 104 ? -13.941 -6.363 8.767 1.00 73.06 104 PRO A C 1
ATOM 825 O O . PRO A 1 104 ? -12.984 -5.634 8.523 1.00 73.06 104 PRO A O 1
ATOM 828 N N . LEU A 1 105 ? -14.944 -5.988 9.561 1.00 72.50 105 LEU A N 1
ATOM 829 C CA . LEU A 1 105 ? -14.974 -4.712 10.268 1.00 72.50 105 LEU A CA 1
ATOM 830 C C . LEU A 1 105 ? -14.102 -4.793 11.523 1.00 72.50 105 LEU A C 1
ATOM 832 O O . LEU A 1 105 ? -14.268 -5.679 12.366 1.00 72.50 105 LEU A O 1
ATOM 836 N N . SER A 1 106 ? -13.182 -3.842 11.668 1.00 82.25 106 SER A N 1
ATOM 837 C CA . SER A 1 106 ? -12.467 -3.623 12.925 1.00 82.25 106 SER A CA 1
ATOM 838 C C . SER A 1 106 ? -13.390 -3.000 13.971 1.00 82.25 106 SER A C 1
ATOM 840 O O . SER A 1 106 ? -14.278 -2.219 13.640 1.00 82.25 106 SER A O 1
ATOM 842 N N . ASN A 1 107 ? -13.154 -3.289 15.250 1.00 87.44 107 ASN A N 1
ATOM 843 C CA . ASN A 1 107 ? -13.951 -2.718 16.334 1.00 87.44 107 ASN A CA 1
ATOM 844 C C . ASN A 1 107 ? -13.647 -1.220 16.513 1.00 87.44 107 ASN A C 1
ATOM 846 O O . ASN A 1 107 ? -12.607 -0.856 17.065 1.00 87.44 107 ASN A O 1
ATOM 850 N N . GLU A 1 108 ? -14.581 -0.365 16.098 1.00 86.94 108 GLU A N 1
ATOM 851 C CA . GLU A 1 108 ? -14.439 1.096 16.127 1.00 86.94 108 GLU A CA 1
ATOM 852 C C . GLU A 1 108 ? -14.134 1.644 17.527 1.00 86.94 108 GLU A C 1
ATOM 854 O O . GLU A 1 108 ? -13.268 2.502 17.683 1.00 86.94 108 GLU A O 1
ATOM 859 N N . ALA A 1 109 ? -14.762 1.100 18.574 1.00 87.25 109 ALA A N 1
ATOM 860 C CA . ALA A 1 109 ? -14.534 1.546 19.949 1.00 87.25 109 ALA A CA 1
ATOM 861 C C . ALA A 1 109 ? -13.136 1.176 20.474 1.00 87.25 109 ALA A C 1
ATOM 863 O O . ALA A 1 109 ? -12.604 1.837 21.369 1.00 87.25 109 ALA A O 1
ATOM 864 N N . LEU A 1 110 ? -12.532 0.098 19.966 1.00 88.00 110 LEU A N 1
ATOM 865 C CA . LEU A 1 110 ? -11.143 -0.250 20.279 1.00 88.00 110 LEU A CA 1
ATOM 866 C C . LEU A 1 110 ? -10.161 0.607 19.485 1.00 88.00 110 LEU A C 1
ATOM 868 O O . LEU A 1 110 ? -9.161 1.048 20.048 1.00 88.00 110 LEU A O 1
ATOM 872 N N . VAL A 1 111 ? -10.455 0.860 18.208 1.00 88.62 111 VAL A N 1
ATOM 873 C CA . VAL A 1 111 ? -9.645 1.738 17.356 1.00 88.62 111 VAL A CA 1
ATOM 874 C C . VAL A 1 111 ? -9.610 3.151 17.938 1.00 88.62 111 VAL A C 1
ATOM 876 O O . VAL A 1 111 ? -8.525 3.665 18.184 1.00 88.62 111 VAL A O 1
ATOM 879 N N . GLY A 1 112 ? -10.771 3.731 18.259 1.00 86.62 112 GLY A N 1
ATOM 880 C CA . GLY A 1 112 ? -10.873 5.079 18.823 1.00 86.62 112 GLY A CA 1
ATOM 881 C C . GLY A 1 112 ? -10.132 5.238 20.152 1.00 86.62 112 GLY A C 1
ATOM 882 O O . GLY A 1 112 ? -9.367 6.181 20.319 1.00 86.62 112 GLY A O 1
ATOM 883 N N . ARG A 1 113 ? -10.266 4.274 21.074 1.00 89.12 113 ARG A N 1
ATOM 884 C CA . ARG A 1 113 ? -9.517 4.300 22.345 1.00 89.12 113 ARG A CA 1
ATOM 885 C C . ARG A 1 113 ? -8.005 4.248 22.143 1.00 89.12 113 ARG A C 1
ATOM 887 O O . ARG A 1 113 ? -7.267 4.874 22.894 1.00 89.12 113 ARG A O 1
ATOM 894 N N . ARG A 1 114 ? -7.536 3.483 21.156 1.00 86.88 114 ARG A N 1
ATOM 895 C CA . ARG A 1 114 ? -6.103 3.356 20.887 1.00 86.88 114 ARG A CA 1
ATOM 896 C C . ARG A 1 114 ? -5.545 4.579 20.164 1.00 86.88 114 ARG A C 1
ATOM 898 O O . ARG A 1 114 ? -4.435 4.978 20.474 1.00 86.88 114 ARG A O 1
ATOM 905 N N . LEU A 1 115 ? -6.326 5.189 19.274 1.00 87.00 115 LEU A N 1
ATOM 906 C CA . LEU A 1 115 ? -6.000 6.478 18.661 1.00 87.00 115 LEU A CA 1
ATOM 907 C C . LEU A 1 115 ? -5.813 7.572 19.717 1.00 87.00 115 LEU A C 1
ATOM 909 O O . LEU A 1 115 ? -4.795 8.247 19.699 1.00 87.00 115 LEU A O 1
ATOM 913 N N . GLN A 1 116 ? -6.727 7.673 20.687 1.00 86.94 116 GLN A N 1
ATOM 914 C CA . GLN A 1 116 ? -6.596 8.630 21.794 1.00 86.94 116 GLN A CA 1
ATOM 915 C C . GLN A 1 116 ? -5.324 8.395 22.616 1.00 86.94 116 GLN A C 1
ATOM 917 O O . GLN A 1 116 ? -4.615 9.341 22.940 1.00 86.94 116 GLN A O 1
ATOM 922 N N . ALA A 1 117 ? -5.007 7.132 22.919 1.00 85.00 117 ALA A N 1
ATOM 923 C CA . ALA A 1 117 ? -3.772 6.795 23.622 1.00 85.00 117 ALA A CA 1
ATOM 924 C C . ALA A 1 117 ? -2.519 7.185 22.816 1.00 85.00 117 ALA A C 1
ATOM 926 O O . ALA A 1 117 ? -1.554 7.659 23.406 1.00 85.00 117 ALA A O 1
ATOM 927 N N . TYR A 1 118 ? -2.546 7.022 21.488 1.00 81.56 118 TYR A N 1
ATOM 928 C CA . TYR A 1 118 ? -1.454 7.454 20.613 1.00 81.56 118 TYR A CA 1
ATOM 929 C C . TYR A 1 118 ? -1.303 8.977 20.590 1.00 81.56 118 TYR A C 1
ATOM 931 O O . TYR A 1 118 ? -0.196 9.464 20.772 1.00 81.56 118 TYR A O 1
ATOM 939 N N . GLU A 1 119 ? -2.394 9.732 20.446 1.00 82.88 119 GLU A N 1
ATOM 940 C CA . GLU A 1 119 ? -2.358 11.203 20.496 1.00 82.88 119 GLU A CA 1
ATOM 941 C C . GLU A 1 119 ? -1.839 11.730 21.847 1.00 82.88 119 GLU A C 1
ATOM 943 O O . GLU A 1 119 ? -1.158 12.752 21.907 1.00 82.88 119 GLU A O 1
ATOM 948 N N . GLU A 1 120 ? -2.157 11.054 22.955 1.00 84.62 120 GLU A N 1
ATOM 949 C CA . GLU A 1 120 ? -1.625 11.397 24.279 1.00 84.62 120 GLU A CA 1
ATOM 950 C C . GLU A 1 120 ? -0.141 11.060 24.442 1.00 84.62 120 GLU A C 1
ATOM 952 O O . GLU A 1 120 ? 0.580 11.812 25.098 1.00 84.62 120 GLU A O 1
ATOM 957 N N . GLU A 1 121 ? 0.315 9.933 23.895 1.00 81.06 121 GLU A N 1
ATOM 958 C CA . GLU A 1 121 ? 1.726 9.536 23.909 1.00 81.06 121 GLU A CA 1
ATOM 959 C C . GLU A 1 121 ? 2.576 10.529 23.117 1.00 81.06 121 GLU A C 1
ATOM 961 O O . GLU A 1 121 ? 3.524 11.085 23.662 1.00 81.06 121 GLU A O 1
ATOM 966 N N . ASP A 1 122 ? 2.142 10.852 21.905 1.00 74.06 122 ASP A N 1
ATOM 967 C CA . ASP A 1 122 ? 2.806 11.793 21.006 1.00 74.06 122 ASP A CA 1
ATOM 968 C C . ASP A 1 122 ? 2.900 13.203 21.615 1.00 74.06 122 ASP A C 1
ATOM 970 O O . ASP A 1 122 ? 3.954 13.833 21.623 1.00 74.06 122 ASP A O 1
ATOM 974 N N . ARG A 1 123 ? 1.826 13.670 22.270 1.00 76.31 123 ARG A N 1
ATOM 975 C CA . ARG A 1 123 ? 1.834 14.952 22.998 1.00 76.31 123 ARG A CA 1
ATOM 976 C C . ARG A 1 123 ? 2.821 14.983 24.170 1.00 76.31 123 ARG A C 1
ATOM 978 O O . ARG A 1 123 ? 3.205 16.069 24.593 1.00 76.31 123 ARG A O 1
ATOM 985 N N . ARG A 1 124 ? 3.188 13.837 24.753 1.00 75.38 124 ARG A N 1
ATOM 986 C CA . ARG A 1 124 ? 4.164 13.785 25.858 1.00 75.38 124 ARG A CA 1
ATOM 987 C C . ARG A 1 124 ? 5.616 13.779 25.387 1.00 75.38 124 ARG A C 1
ATOM 989 O O . ARG A 1 124 ? 6.482 14.058 26.214 1.00 75.38 124 ARG A O 1
ATOM 996 N N . ASP A 1 125 ? 5.866 13.460 24.121 1.00 67.94 125 ASP A N 1
ATOM 997 C CA . ASP A 1 125 ? 7.213 13.359 23.550 1.00 67.94 125 ASP A CA 1
ATOM 998 C C . ASP A 1 125 ? 7.696 14.672 22.889 1.00 67.94 125 ASP A C 1
ATOM 1000 O O . ASP A 1 125 ? 8.849 14.754 22.456 1.00 67.94 125 ASP A O 1
ATOM 1004 N N . VAL A 1 126 ? 6.843 15.709 22.865 1.00 60.47 126 VAL A N 1
ATOM 1005 C CA . VAL A 1 126 ? 7.143 17.099 22.453 1.00 60.47 126 VAL A CA 1
ATOM 1006 C C . VAL A 1 126 ? 7.440 17.977 23.668 1.00 60.47 126 VAL A C 1
ATOM 1008 O O . VAL A 1 126 ? 8.436 18.737 23.613 1.00 60.47 126 VAL A O 1
#

Secondary structure (DSSP, 8-state):
-HHHHHHHHHHHHHHHHTT-------TTSSPPP--TTPEEEEEE--B--SS-S-PBPGGGSSPPPPTT---B---SHHHHHHT---EEEEEEEETT----S------HHHHHHHHHHHHHHHHH--

InterPro domains:
  IPR004240 Nonaspanin (TM9SF) [PF02990] (55-101)
  IPR004240 Nonaspanin (TM9SF) [PTHR10766] (23-102)

Foldseek 3Di:
DVVVVVVVVVVVVVVVVVPPDDDDDWWLPDDDDADFFDKDWDKDWFDDDPVDPDTHRPVLAQDDAAPVGKDADDGGPVCVVVVIRIITHNDMDGPPDDDDDDDDDGDPVRRVVSVVVVVVVVVVVD

Radius of gyration: 26.22 Å; chains: 1; bounding box: 67×32×74 Å